Protein AF-A0A8T7GUR5-F1 (afdb_monomer)

pLDDT: mean 85.92, std 12.74, range [41.81, 97.62]

Secondary structure (DSSP, 8-state):
---S-S-----------TTS---HHHHHHHHHHHTT-S-TT-HHHHHHHHHHHHHHHTT--B-GGGGTTSSS-HHHHHHHHHHHHHTTSEEEETTEEEEBS-SSS-HHHHHHHHHHHHHHHHHHHHHHHHHHHHHHH--

Solvent-accessible surface area (backbone atoms only — not comparable to full-atom values): 8362 Å² total; per-residue (Å²): 132,86,74,91,73,90,77,86,84,62,86,59,92,72,87,76,68,83,90,54,85,76,49,68,68,57,48,36,34,50,48,29,52,46,68,61,73,57,67,59,80,38,66,67,59,44,53,51,50,37,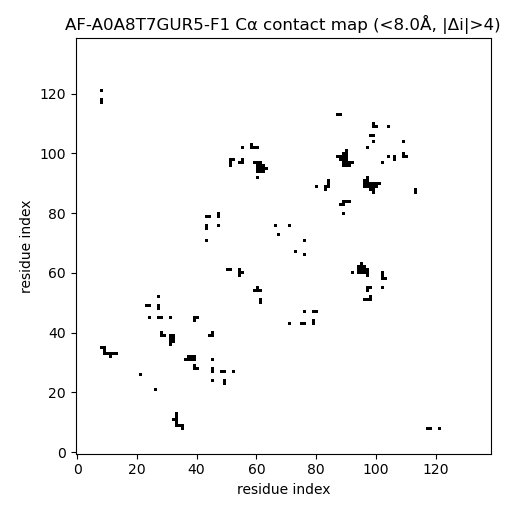50,33,50,53,25,38,77,66,60,40,59,44,38,74,74,78,53,64,87,46,97,62,57,69,69,60,55,51,50,51,54,49,52,37,33,77,70,67,46,36,34,82,53,98,75,24,34,34,50,38,91,45,63,88,59,55,66,70,59,46,53,52,52,52,52,49,56,50,52,52,54,52,50,53,51,51,50,53,50,52,52,60,47,52,67,68,75,78,110

Nearest PDB structures (foldseek):
  1lnw-assembly3_F  TM=4.653E-01  e=1.271E+00  Pseudomonas aeruginosa
  5dd8-assembly1_B  TM=4.065E-01  e=8.893E-01  Deinococcus radiodurans
  1xsx-assembly1_B  TM=4.466E-01  e=1.928E+00  Saccharolobus solfataricus
  5zyr-assembly1_B  TM=2.704E-01  e=1.271E+00  Acinetobacter baumannii
  5zc2-assembly1_A  TM=2.511E-01  e=1.271E+00  Acinetobacter baumannii

Sequence (139 aa):
MKEYIKSEIILREMVLDYKSKMDLDSLTRWLIMALGLGNPNSPALVFLLKKLLQYKFLERYLRFQDLQSSSLNTKTLYYYLHKLKQKGLVSKHPEGYTLGRSLKEPLKDFFHDYYKTRMEKALENVEKALDSFKSKTLL

Structure (mmCIF, N/CA/C/O backbone):
data_AF-A0A8T7GUR5-F1
#
_entry.id   AF-A0A8T7GUR5-F1
#
loop_
_atom_site.group_PDB
_atom_site.id
_atom_site.type_symbol
_atom_site.label_atom_id
_atom_site.label_alt_id
_atom_site.label_comp_id
_atom_site.label_asym_id
_atom_site.label_entity_id
_atom_site.label_seq_id
_atom_site.pdbx_PDB_ins_code
_atom_site.Cartn_x
_atom_site.Cartn_y
_atom_site.Cartn_z
_atom_site.occupancy
_atom_site.B_iso_or_equiv
_atom_site.auth_seq_id
_atom_site.auth_comp_id
_atom_site.auth_asym_id
_atom_site.auth_atom_i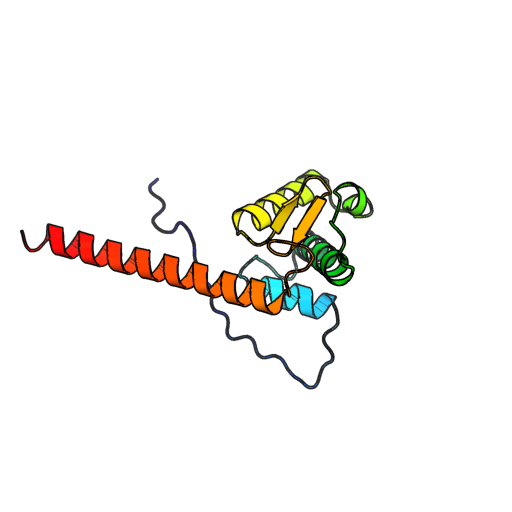d
_atom_site.pdbx_PDB_model_num
ATOM 1 N N . MET A 1 1 ? -1.713 17.913 21.993 1.00 41.81 1 MET A N 1
ATOM 2 C CA . MET A 1 1 ? -3.085 17.736 21.469 1.00 41.81 1 MET A CA 1
ATOM 3 C C . MET A 1 1 ? -3.341 16.236 21.391 1.00 41.81 1 MET A C 1
ATOM 5 O O . MET A 1 1 ? -2.516 15.556 20.796 1.00 41.81 1 MET A O 1
ATOM 9 N N . LYS A 1 2 ? -4.366 15.690 22.059 1.00 46.97 2 LYS A N 1
ATOM 10 C CA . LYS A 1 2 ? -4.712 14.268 21.887 1.00 46.97 2 LYS A CA 1
ATOM 11 C C . LYS A 1 2 ? -5.410 14.126 20.533 1.00 46.97 2 LYS A C 1
ATOM 13 O O . LYS A 1 2 ? -6.466 14.716 20.339 1.00 46.97 2 LYS A O 1
ATOM 18 N N . GLU A 1 3 ? -4.802 13.408 19.595 1.00 46.16 3 GLU A N 1
ATOM 19 C CA . GLU A 1 3 ? -5.462 13.041 18.340 1.00 46.16 3 GLU A CA 1
ATOM 20 C C . GLU A 1 3 ? -6.519 11.972 18.637 1.00 46.16 3 GLU A C 1
ATOM 22 O O . GLU A 1 3 ? -6.189 10.873 19.080 1.00 46.16 3 GLU A O 1
ATOM 27 N N . TYR A 1 4 ? -7.793 12.298 18.412 1.00 59.50 4 TYR A N 1
ATOM 28 C CA . TYR A 1 4 ? -8.905 11.353 18.576 1.00 59.50 4 TYR A CA 1
ATOM 29 C C . TYR A 1 4 ? -9.027 10.375 17.399 1.00 59.50 4 TYR A C 1
ATOM 31 O O . TYR A 1 4 ? -9.622 9.311 17.538 1.00 59.50 4 TYR A O 1
ATOM 39 N N . ILE A 1 5 ? -8.436 10.708 16.247 1.00 58.78 5 ILE A N 1
ATOM 40 C CA . ILE A 1 5 ? -8.481 9.899 15.028 1.00 58.78 5 ILE A CA 1
ATOM 41 C C . ILE A 1 5 ? -7.048 9.591 14.600 1.00 58.78 5 ILE A C 1
ATOM 43 O O . ILE A 1 5 ? -6.353 10.448 14.065 1.00 58.78 5 ILE A O 1
ATOM 47 N N . LYS A 1 6 ? -6.610 8.349 14.825 1.00 59.72 6 LYS A N 1
ATOM 48 C CA . LYS A 1 6 ? -5.273 7.871 14.425 1.00 59.72 6 LYS A CA 1
ATOM 49 C C . LYS A 1 6 ? -5.259 7.262 13.018 1.00 59.72 6 LYS A C 1
ATOM 51 O O . LYS A 1 6 ? -4.225 7.231 12.353 1.00 59.72 6 LYS A O 1
ATOM 56 N N . SER A 1 7 ? -6.399 6.748 12.559 1.00 59.41 7 SER A N 1
ATOM 57 C CA . SER A 1 7 ? -6.540 6.142 11.236 1.00 59.41 7 SER A CA 1
ATOM 58 C C . SER A 1 7 ? -7.999 6.072 10.805 1.00 59.41 7 SER A C 1
ATOM 60 O O . SER A 1 7 ? -8.832 5.578 11.556 1.00 59.41 7 SER A O 1
ATOM 62 N N . GLU A 1 8 ? -8.274 6.481 9.571 1.00 64.94 8 GLU A N 1
ATOM 63 C CA . GLU A 1 8 ? -9.566 6.304 8.909 1.00 64.94 8 GLU A CA 1
ATOM 64 C C . GLU A 1 8 ? -9.519 5.069 7.992 1.00 64.94 8 GLU A C 1
ATOM 66 O O . GLU A 1 8 ? -8.480 4.761 7.383 1.00 64.94 8 GLU A O 1
ATOM 71 N N . ILE A 1 9 ? -10.631 4.339 7.910 1.00 65.81 9 ILE A N 1
ATOM 72 C CA . ILE A 1 9 ? -10.866 3.330 6.875 1.00 65.81 9 ILE A CA 1
ATOM 73 C C . ILE A 1 9 ? -11.916 3.911 5.949 1.00 65.81 9 ILE A C 1
ATOM 75 O O . ILE A 1 9 ? -13.069 4.066 6.333 1.00 65.81 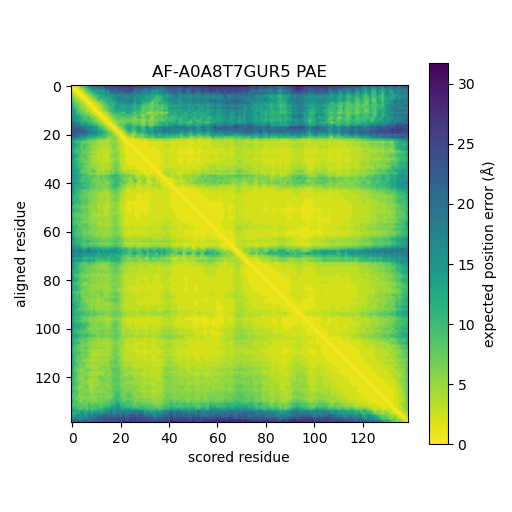9 ILE A O 1
ATOM 79 N N . ILE A 1 10 ? -11.500 4.230 4.730 1.00 65.31 10 ILE A N 1
ATOM 80 C CA . ILE A 1 10 ? -12.414 4.680 3.690 1.00 65.31 10 ILE A CA 1
ATOM 81 C C . ILE A 1 10 ? -12.720 3.459 2.829 1.00 65.31 10 ILE A C 1
ATOM 83 O O . ILE A 1 10 ? -11.878 3.030 2.041 1.00 65.31 10 ILE A O 1
ATOM 87 N N . LEU A 1 11 ? -13.907 2.885 3.004 1.00 63.25 11 LEU A N 1
ATOM 88 C CA . LEU A 1 11 ? -14.446 1.894 2.079 1.00 63.25 11 LEU A CA 1
ATOM 89 C C . LEU A 1 11 ? -15.160 2.659 0.966 1.00 63.25 11 LEU A C 1
ATOM 91 O O . LEU A 1 11 ? -16.237 3.210 1.175 1.00 63.25 11 LEU A O 1
ATOM 95 N N . ARG A 1 12 ? -14.519 2.760 -0.201 1.00 68.50 12 ARG A N 1
ATOM 96 C CA . ARG A 1 12 ? -15.163 3.306 -1.399 1.00 68.50 12 ARG A CA 1
ATOM 97 C C . ARG A 1 12 ? -15.702 2.151 -2.215 1.00 68.50 12 ARG A C 1
ATOM 99 O O . ARG A 1 12 ? -14.923 1.338 -2.708 1.00 68.50 12 ARG A O 1
ATOM 106 N N . GLU A 1 13 ? -17.014 2.112 -2.383 1.00 64.75 13 GLU A N 1
ATOM 107 C CA . GLU A 1 13 ? -17.619 1.286 -3.416 1.00 64.75 13 GLU A CA 1
ATOM 108 C C . GLU A 1 13 ? -17.232 1.884 -4.772 1.00 64.75 13 GLU A C 1
ATOM 110 O O . GLU A 1 13 ? -17.617 3.000 -5.121 1.00 64.75 13 GLU A O 1
ATOM 115 N N . MET A 1 14 ? -16.351 1.189 -5.487 1.00 70.75 14 MET A N 1
ATOM 116 C CA . MET A 1 14 ? -15.806 1.658 -6.753 1.00 70.75 14 MET A CA 1
ATOM 117 C C . MET A 1 14 ? -16.356 0.772 -7.860 1.00 70.75 14 MET A C 1
ATOM 119 O O . MET A 1 14 ? -16.075 -0.425 -7.903 1.00 70.75 14 MET A O 1
ATOM 123 N N . VAL A 1 15 ? -17.117 1.370 -8.770 1.00 74.25 15 VAL A N 1
ATOM 124 C CA . VAL A 1 15 ? -17.629 0.665 -9.944 1.00 74.25 15 VAL A CA 1
ATOM 125 C C . VAL A 1 15 ? -16.472 0.425 -10.913 1.00 74.25 15 VAL A C 1
ATOM 127 O O . VAL A 1 15 ? -15.771 1.357 -11.311 1.00 74.25 15 VAL A O 1
ATOM 130 N N . LEU A 1 16 ? -16.258 -0.836 -11.281 1.00 70.25 16 LEU A N 1
ATOM 131 C CA . LEU A 1 16 ? -15.417 -1.210 -12.412 1.00 70.25 16 LEU A CA 1
ATOM 132 C C . LEU A 1 16 ? -16.330 -1.363 -13.628 1.00 70.25 16 LEU A C 1
ATOM 134 O O . LEU A 1 16 ? -17.131 -2.294 -13.684 1.00 70.25 16 LEU A O 1
ATOM 138 N N . ASP A 1 17 ? -16.233 -0.453 -14.598 1.00 64.81 17 ASP A N 1
ATOM 139 C CA . ASP A 1 17 ? -16.911 -0.652 -15.879 1.00 64.81 17 ASP A CA 1
ATOM 140 C C . ASP A 1 17 ? -16.159 -1.726 -16.679 1.00 64.81 17 ASP A C 1
ATOM 142 O O . ASP A 1 17 ? -15.129 -1.462 -17.310 1.00 64.81 17 ASP A O 1
ATOM 146 N N . TYR A 1 18 ? -16.682 -2.956 -16.627 1.00 56.94 18 TYR A N 1
ATOM 147 C CA . TYR A 1 18 ? -16.147 -4.150 -17.292 1.00 56.94 18 TYR A CA 1
ATOM 148 C C .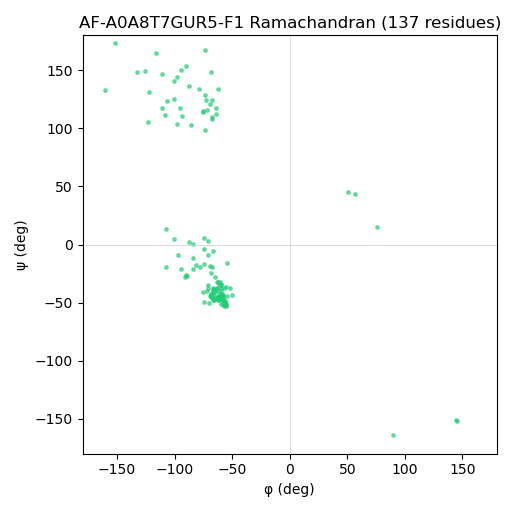 TYR A 1 18 ? -15.940 -3.982 -18.807 1.00 56.94 18 TYR A C 1
ATOM 150 O O . TYR A 1 18 ? -15.238 -4.789 -19.417 1.00 56.94 18 TYR A O 1
ATOM 158 N N . LYS A 1 19 ? -16.528 -2.951 -19.432 1.00 56.12 19 LYS A N 1
ATOM 159 C CA . LYS A 1 19 ? -16.386 -2.682 -20.871 1.00 56.12 19 LYS A CA 1
ATOM 160 C C . LYS A 1 19 ? -15.027 -2.096 -21.254 1.00 56.12 19 LYS A C 1
ATOM 162 O O . LYS A 1 19 ? -14.659 -2.143 -22.427 1.00 56.12 19 LYS A O 1
ATOM 167 N N . SER A 1 20 ? -14.263 -1.579 -20.294 1.00 57.25 20 SER A N 1
ATOM 168 C CA . SER A 1 20 ? -12.946 -0.991 -20.540 1.00 57.25 20 SER A CA 1
ATOM 169 C C . SER A 1 20 ? -11.830 -1.911 -20.037 1.00 57.25 20 SER A C 1
ATOM 171 O O . SER A 1 20 ? -11.782 -2.285 -18.867 1.00 57.25 20 SER A O 1
ATOM 173 N N . LYS A 1 21 ? -10.898 -2.298 -20.921 1.00 67.94 21 LYS A N 1
ATOM 174 C CA . LYS A 1 21 ? -9.641 -2.923 -20.483 1.00 67.94 21 LYS A CA 1
ATOM 175 C C . LYS A 1 21 ? -8.882 -1.883 -19.658 1.00 67.94 21 LYS A C 1
ATOM 177 O O . LYS A 1 21 ? -8.444 -0.880 -20.213 1.00 67.94 21 LYS A O 1
ATOM 182 N N . MET A 1 22 ? -8.735 -2.112 -18.354 1.00 77.44 22 MET A N 1
ATOM 183 C CA . MET A 1 22 ? -7.930 -1.234 -17.507 1.00 77.44 22 MET A CA 1
ATOM 184 C C . MET A 1 22 ? -6.469 -1.277 -17.950 1.00 77.44 22 MET A C 1
ATOM 186 O O . MET A 1 22 ? -5.813 -2.316 -17.855 1.00 77.44 22 MET A O 1
ATOM 190 N N . ASP A 1 23 ? -5.949 -0.137 -18.392 1.00 89.19 23 ASP A N 1
ATOM 191 C CA . ASP A 1 23 ? -4.510 0.054 -18.476 1.00 89.19 23 ASP A CA 1
ATOM 192 C C . ASP A 1 23 ? -3.907 0.255 -17.075 1.00 89.19 23 ASP A C 1
ATOM 194 O O . ASP A 1 23 ? -4.591 0.450 -16.062 1.00 89.19 23 ASP A O 1
ATOM 198 N N . LEU A 1 24 ? -2.581 0.181 -17.006 1.00 91.00 24 LEU A N 1
ATOM 199 C CA . LEU A 1 24 ? -1.852 0.293 -15.750 1.00 91.00 24 LEU A CA 1
ATOM 200 C C . LEU A 1 24 ? -2.036 1.667 -15.079 1.00 91.00 24 LEU A C 1
ATOM 202 O O . LEU A 1 24 ? -2.020 1.752 -13.849 1.00 91.00 24 LEU A O 1
ATOM 206 N N . ASP A 1 25 ? -2.192 2.741 -15.854 1.00 90.50 25 ASP A N 1
ATOM 207 C CA . ASP A 1 25 ? -2.398 4.091 -15.320 1.00 90.50 25 ASP A CA 1
ATOM 208 C C . ASP A 1 25 ? -3.761 4.218 -14.634 1.00 90.50 25 ASP A C 1
ATOM 210 O O . ASP A 1 25 ? -3.851 4.701 -13.500 1.00 90.50 25 ASP A O 1
ATOM 214 N N . SER A 1 26 ? -4.802 3.708 -15.284 1.00 89.06 26 SER A N 1
ATOM 215 C CA . SER A 1 26 ? -6.169 3.635 -14.778 1.00 89.06 26 SER A CA 1
ATOM 216 C C . SER A 1 26 ? -6.233 2.770 -13.525 1.00 89.06 26 SER A C 1
ATOM 218 O O . SER A 1 26 ? -6.754 3.222 -12.506 1.00 89.06 26 SER A O 1
ATOM 220 N N . LEU A 1 27 ? -5.611 1.585 -13.541 1.00 90.81 27 LEU A N 1
ATOM 221 C CA . LEU A 1 27 ? -5.502 0.721 -12.362 1.00 90.81 27 LEU A CA 1
ATOM 222 C C . LEU A 1 27 ? -4.795 1.433 -11.200 1.00 90.81 27 LEU A C 1
ATOM 224 O O . LEU A 1 27 ? -5.255 1.381 -10.061 1.00 90.81 27 LEU A O 1
ATOM 228 N N . THR A 1 28 ? -3.689 2.127 -11.475 1.00 93.38 28 THR A N 1
ATOM 229 C CA . THR A 1 28 ? -2.920 2.841 -10.444 1.00 93.38 28 THR A CA 1
ATOM 230 C C . THR A 1 28 ? -3.771 3.919 -9.775 1.00 93.38 28 THR A C 1
ATOM 232 O O . THR A 1 28 ? -3.823 4.001 -8.546 1.00 93.38 28 THR A O 1
ATOM 235 N N . ARG A 1 29 ? -4.463 4.746 -10.568 1.00 91.19 29 ARG A N 1
ATOM 236 C CA . ARG A 1 29 ? -5.343 5.806 -10.054 1.00 91.19 29 ARG A CA 1
ATOM 237 C C . ARG A 1 29 ? -6.531 5.227 -9.297 1.00 91.19 29 ARG A C 1
ATOM 239 O O . ARG A 1 29 ? -6.862 5.726 -8.223 1.00 91.19 29 ARG A O 1
ATOM 246 N N . TRP A 1 30 ? -7.116 4.151 -9.818 1.00 89.62 30 TRP A N 1
ATOM 247 C CA . TRP A 1 30 ? -8.193 3.420 -9.162 1.00 89.62 30 TRP A CA 1
ATOM 248 C C . TRP A 1 30 ? -7.752 2.916 -7.783 1.00 89.62 30 TRP A C 1
ATOM 250 O O . TRP A 1 30 ? -8.412 3.196 -6.785 1.00 89.62 30 TRP A O 1
ATOM 260 N N . LEU A 1 31 ? -6.574 2.292 -7.682 1.00 90.31 31 LEU A N 1
ATOM 261 C CA . LEU A 1 31 ? -6.026 1.824 -6.407 1.00 90.31 31 LEU A CA 1
ATOM 262 C C . LEU A 1 31 ? -5.721 2.970 -5.434 1.00 90.31 31 LEU A C 1
ATOM 264 O O . LEU A 1 31 ? -5.988 2.832 -4.244 1.00 90.31 31 LEU A O 1
ATOM 268 N N . ILE A 1 32 ? -5.213 4.117 -5.903 1.00 90.88 32 ILE A N 1
ATOM 269 C CA . ILE A 1 32 ? -4.993 5.295 -5.040 1.00 90.88 32 ILE A CA 1
ATOM 270 C C . ILE A 1 32 ? -6.292 5.738 -4.366 1.00 90.88 32 ILE A C 1
ATOM 272 O O . ILE A 1 32 ? -6.281 6.045 -3.168 1.00 90.88 32 ILE A O 1
ATOM 276 N N . MET A 1 33 ? -7.388 5.764 -5.128 1.00 88.06 33 MET A N 1
ATOM 277 C CA . MET A 1 33 ? -8.704 6.142 -4.618 1.00 88.06 33 MET A CA 1
ATOM 278 C C . MET A 1 33 ? -9.263 5.077 -3.675 1.00 88.06 33 MET A C 1
ATOM 280 O O . MET A 1 33 ? -9.637 5.415 -2.551 1.00 88.06 33 MET A O 1
ATOM 284 N N . ALA A 1 34 ? -9.262 3.807 -4.093 1.00 85.50 34 ALA A N 1
ATOM 285 C CA . ALA A 1 34 ? -9.798 2.696 -3.308 1.00 85.50 34 ALA A CA 1
ATOM 286 C C . ALA A 1 34 ? -9.096 2.567 -1.94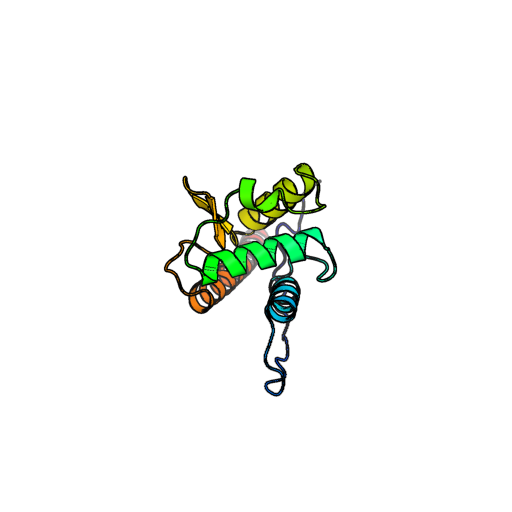6 1.00 85.50 34 ALA A C 1
ATOM 288 O O . ALA A 1 34 ? -9.745 2.400 -0.915 1.00 85.50 34 ALA A O 1
ATOM 289 N N . LEU A 1 35 ? -7.767 2.708 -1.921 1.00 85.75 35 LEU A N 1
ATOM 290 C CA . LEU A 1 35 ? -6.938 2.560 -0.719 1.00 85.75 35 LEU A CA 1
ATOM 291 C C . LEU A 1 35 ? -6.862 3.839 0.139 1.00 85.75 35 LEU A C 1
ATOM 293 O O . LEU A 1 35 ? -6.142 3.865 1.143 1.00 85.75 35 LEU A O 1
ATOM 297 N N . GLY A 1 36 ? -7.535 4.926 -0.258 1.00 85.44 36 GLY A N 1
ATOM 298 C CA . GLY A 1 36 ? -7.503 6.199 0.469 1.00 85.44 36 GLY A CA 1
ATOM 299 C C . GLY A 1 36 ? -6.080 6.754 0.646 1.00 85.44 36 GLY A C 1
ATOM 300 O O . GLY A 1 36 ? -5.686 7.171 1.743 1.00 85.44 36 GLY A O 1
ATOM 301 N N . LEU A 1 37 ? -5.251 6.701 -0.404 1.00 85.38 37 LEU A N 1
ATOM 302 C CA . LEU A 1 37 ? -3.836 7.114 -0.333 1.00 85.38 37 LEU A CA 1
ATOM 303 C C . LEU A 1 37 ? -3.630 8.618 -0.523 1.00 85.38 37 LEU A C 1
ATOM 305 O O . LEU A 1 37 ? -2.619 9.167 -0.060 1.00 85.38 37 LEU A O 1
ATOM 309 N N . GLY A 1 38 ? -4.603 9.280 -1.144 1.00 84.00 38 GLY A N 1
ATOM 310 C CA . GLY A 1 38 ? -4.634 10.719 -1.357 1.00 84.00 38 GLY A CA 1
ATOM 311 C C . GLY A 1 38 ? -5.262 11.077 -2.699 1.00 84.00 38 GLY A C 1
ATOM 312 O O . GLY A 1 38 ? -6.103 10.348 -3.219 1.00 84.00 38 GLY A O 1
ATOM 313 N N . ASN A 1 39 ? -4.829 12.207 -3.257 1.00 82.25 39 ASN A N 1
ATOM 314 C CA . ASN A 1 39 ? -5.295 12.690 -4.550 1.00 82.25 39 ASN A CA 1
ATOM 315 C C . ASN A 1 39 ? -4.771 11.779 -5.689 1.00 82.25 39 ASN A C 1
ATOM 317 O O . ASN A 1 39 ? -3.548 11.677 -5.847 1.00 82.25 39 ASN A O 1
ATOM 321 N N . PRO A 1 40 ? -5.647 11.160 -6.508 1.00 83.00 40 PRO A N 1
ATOM 322 C CA . PRO A 1 40 ? -5.253 10.324 -7.649 1.00 83.00 40 PRO A CA 1
ATOM 323 C C . PRO A 1 40 ? -4.573 11.101 -8.783 1.00 83.00 40 PRO A C 1
ATOM 325 O O . PRO A 1 40 ? -4.099 10.489 -9.734 1.00 83.00 40 PRO A O 1
ATOM 328 N N . ASN A 1 41 ? -4.505 12.430 -8.691 1.00 83.69 41 ASN A N 1
ATOM 329 C CA . ASN A 1 41 ? -3.766 13.306 -9.596 1.00 83.69 41 ASN A CA 1
ATOM 330 C C . ASN A 1 41 ? -2.413 13.759 -9.032 1.00 83.69 41 ASN A C 1
ATOM 332 O O . ASN A 1 41 ? -1.740 14.551 -9.679 1.00 83.69 41 ASN A O 1
ATOM 336 N N . SER A 1 42 ? -1.991 13.271 -7.856 1.00 87.75 42 SER A N 1
ATOM 337 C CA . SER A 1 42 ? -0.641 13.528 -7.336 1.00 87.75 42 SER A CA 1
ATOM 338 C C . SER A 1 42 ? 0.398 12.820 -8.216 1.00 87.75 42 SER A C 1
ATOM 340 O O . SER A 1 42 ? 0.486 11.587 -8.150 1.00 87.75 42 SER A O 1
ATOM 342 N N . PRO A 1 43 ? 1.220 13.547 -9.005 1.00 89.44 43 PRO A N 1
ATOM 343 C CA . PRO A 1 43 ? 2.122 12.917 -9.970 1.00 89.44 43 PRO A CA 1
ATOM 344 C C . PRO A 1 43 ? 3.115 11.977 -9.291 1.00 89.44 43 PRO A C 1
ATOM 346 O O . PRO A 1 43 ? 3.398 10.894 -9.792 1.00 89.44 43 PRO A O 1
ATOM 349 N N . ALA A 1 44 ? 3.586 12.355 -8.101 1.00 90.38 44 ALA A N 1
ATOM 350 C CA . ALA A 1 44 ? 4.541 11.569 -7.339 1.00 90.38 44 ALA A CA 1
ATOM 351 C C . ALA A 1 44 ? 3.962 10.259 -6.793 1.00 90.38 44 ALA A C 1
ATOM 353 O O . ALA A 1 44 ? 4.615 9.220 -6.873 1.00 90.38 44 ALA A O 1
ATOM 354 N N . LEU A 1 45 ? 2.736 10.294 -6.261 1.00 91.62 45 LEU A N 1
ATOM 355 C CA . LEU A 1 45 ? 2.080 9.096 -5.740 1.00 91.62 45 LEU A CA 1
ATOM 356 C C . LEU A 1 45 ? 1.705 8.137 -6.873 1.00 91.62 45 LEU A C 1
ATOM 358 O O . LEU A 1 45 ? 1.953 6.938 -6.756 1.00 91.62 45 LEU A O 1
ATOM 362 N N . VAL A 1 46 ? 1.150 8.670 -7.967 1.00 93.25 46 VAL A N 1
ATOM 363 C CA . VAL A 1 46 ? 0.817 7.894 -9.170 1.00 93.25 46 VAL A CA 1
ATOM 364 C C . VAL A 1 46 ? 2.072 7.249 -9.735 1.00 93.25 46 VAL A C 1
ATOM 366 O O . VAL A 1 46 ? 2.097 6.037 -9.919 1.00 93.25 46 VAL A O 1
ATOM 369 N N . PHE A 1 47 ? 3.137 8.024 -9.943 1.00 94.00 47 PHE A N 1
ATOM 370 C CA . PHE A 1 47 ? 4.397 7.500 -10.456 1.00 94.00 47 PHE A CA 1
ATOM 371 C C . PHE A 1 47 ? 4.944 6.367 -9.582 1.00 94.00 47 PHE A C 1
ATOM 373 O O . PHE A 1 47 ? 5.272 5.294 -10.091 1.00 94.00 47 PHE A O 1
ATOM 380 N N . LEU A 1 48 ? 5.011 6.582 -8.266 1.00 94.69 48 LEU A N 1
ATOM 381 C CA . LEU A 1 48 ? 5.579 5.598 -7.354 1.00 94.69 48 LEU A CA 1
ATOM 382 C C . LEU A 1 48 ? 4.742 4.317 -7.298 1.00 94.69 48 LEU A C 1
ATOM 384 O O . LEU A 1 48 ? 5.299 3.223 -7.386 1.00 94.69 48 LEU A O 1
ATOM 388 N N . LEU A 1 49 ? 3.417 4.433 -7.170 1.00 95.69 49 LEU A N 1
ATOM 389 C CA . LEU A 1 49 ? 2.548 3.260 -7.120 1.00 95.69 49 LEU A CA 1
ATOM 390 C C . LEU A 1 49 ? 2.553 2.510 -8.456 1.00 95.69 49 LEU A C 1
ATOM 392 O O . LEU A 1 49 ? 2.624 1.284 -8.456 1.00 95.69 49 LEU A O 1
ATOM 396 N N . LYS A 1 50 ? 2.576 3.231 -9.583 1.00 95.56 50 LYS A N 1
ATOM 397 C CA . LYS A 1 50 ? 2.729 2.640 -10.916 1.00 95.56 50 LYS A CA 1
ATOM 398 C C . LYS A 1 50 ? 4.015 1.825 -11.006 1.00 95.56 50 LYS A C 1
ATOM 400 O O . LYS A 1 50 ? 3.978 0.681 -11.447 1.00 95.56 50 LYS A O 1
ATOM 405 N N . LYS A 1 51 ? 5.147 2.377 -10.554 1.00 96.50 51 LYS A N 1
ATOM 406 C CA . LYS A 1 51 ? 6.436 1.668 -10.543 1.00 96.50 51 LYS A CA 1
ATOM 407 C C . LYS A 1 51 ? 6.405 0.434 -9.649 1.00 96.50 51 LYS A C 1
ATOM 409 O O . LYS A 1 51 ? 6.844 -0.626 -10.078 1.00 96.50 51 LYS A O 1
ATOM 414 N N . LEU A 1 52 ? 5.835 0.544 -8.453 1.00 96.94 52 LEU A N 1
ATOM 415 C CA . LEU A 1 52 ? 5.659 -0.594 -7.552 1.00 96.94 52 LEU A CA 1
ATOM 416 C C . LEU A 1 52 ? 4.811 -1.705 -8.188 1.00 96.94 52 LEU A C 1
ATOM 418 O O . LEU A 1 52 ? 5.193 -2.868 -8.107 1.00 96.94 52 LEU A O 1
ATOM 422 N N . LEU A 1 53 ? 3.708 -1.359 -8.859 1.00 96.62 53 LEU A N 1
ATOM 423 C CA . LEU A 1 53 ? 2.865 -2.315 -9.584 1.00 96.62 53 LEU A CA 1
ATOM 424 C C . LEU A 1 53 ? 3.614 -2.974 -10.745 1.00 96.62 53 LEU A C 1
ATOM 426 O O . LEU A 1 53 ? 3.594 -4.194 -10.857 1.00 96.62 53 LEU A O 1
ATOM 430 N N . GLN A 1 54 ? 4.318 -2.195 -11.572 1.00 96.31 54 GLN A N 1
ATOM 431 C CA . GLN A 1 54 ? 5.130 -2.728 -12.676 1.00 96.31 54 GLN A CA 1
ATOM 432 C C . GLN A 1 54 ? 6.137 -3.757 -12.175 1.00 96.31 54 GLN A C 1
ATOM 434 O O . GLN A 1 54 ? 6.202 -4.866 -12.689 1.00 96.31 54 GLN A O 1
ATOM 439 N N . TYR A 1 55 ? 6.901 -3.394 -11.150 1.00 97.06 55 TYR A N 1
ATOM 440 C CA . TYR A 1 55 ? 7.927 -4.261 -10.585 1.00 97.06 55 TYR A CA 1
ATOM 441 C C . TYR A 1 55 ? 7.323 -5.503 -9.935 1.00 97.06 55 TYR A C 1
ATOM 443 O O . TYR A 1 55 ? 7.841 -6.600 -10.119 1.00 97.06 55 TYR A O 1
ATOM 451 N N . LYS A 1 56 ? 6.177 -5.357 -9.268 1.00 96.50 56 LYS A N 1
ATOM 452 C CA . LYS A 1 56 ? 5.426 -6.473 -8.699 1.00 96.50 56 LYS A CA 1
ATOM 453 C C . LYS A 1 56 ? 4.951 -7.463 -9.765 1.00 96.50 56 LYS A C 1
ATOM 455 O O . LYS A 1 56 ? 5.140 -8.658 -9.584 1.00 96.50 56 LYS A O 1
ATOM 460 N N . PHE A 1 57 ? 4.387 -6.986 -10.875 1.00 95.44 57 PHE A N 1
ATOM 461 C CA . PHE A 1 57 ? 3.966 -7.849 -11.987 1.00 95.44 57 PHE A CA 1
ATOM 462 C C . PHE A 1 57 ? 5.141 -8.501 -12.724 1.00 95.44 57 PHE A C 1
ATOM 464 O O . PHE A 1 57 ? 4.973 -9.555 -13.324 1.00 95.44 57 PHE A O 1
ATOM 471 N N . LEU A 1 58 ? 6.326 -7.893 -12.659 1.00 96.62 58 LEU A N 1
ATOM 472 C CA . LEU A 1 58 ? 7.572 -8.459 -13.177 1.00 96.62 58 LEU A CA 1
ATOM 473 C C . LEU A 1 58 ? 8.303 -9.351 -12.162 1.00 96.62 58 LEU A C 1
ATOM 475 O O . LEU A 1 58 ? 9.409 -9.795 -12.459 1.00 96.62 58 LEU A O 1
ATOM 479 N N . GLU A 1 59 ? 7.735 -9.560 -10.969 1.00 96.75 59 GLU A N 1
ATOM 480 C CA . GLU A 1 59 ? 8.363 -10.271 -9.849 1.00 96.75 59 GLU A CA 1
ATOM 481 C C . GLU A 1 59 ? 9.774 -9.752 -9.516 1.00 96.75 59 GLU A C 1
ATOM 483 O O . GLU A 1 59 ? 10.723 -10.508 -9.310 1.00 96.75 59 GLU A O 1
ATOM 488 N N . ARG A 1 60 ? 9.928 -8.425 -9.461 1.00 97.44 60 ARG A N 1
ATOM 489 C CA . ARG A 1 60 ? 11.184 -7.740 -9.127 1.00 97.44 60 ARG A CA 1
ATOM 490 C C . ARG A 1 60 ? 10.995 -6.764 -7.978 1.00 97.44 60 ARG A C 1
ATOM 492 O O . ARG A 1 60 ? 9.950 -6.137 -7.836 1.00 97.44 60 ARG A O 1
ATOM 499 N N . TYR A 1 61 ? 12.050 -6.573 -7.193 1.00 97.56 61 TYR A N 1
ATOM 500 C CA . TYR A 1 61 ? 12.095 -5.505 -6.201 1.00 97.56 61 TYR A CA 1
ATOM 501 C C . TYR A 1 61 ? 12.406 -4.167 -6.869 1.00 97.56 61 TYR A C 1
ATOM 503 O O . TYR A 1 61 ? 13.324 -4.060 -7.680 1.00 97.56 61 TYR A O 1
ATOM 511 N N . LEU A 1 62 ? 11.646 -3.137 -6.509 1.00 97.19 62 LEU A N 1
ATOM 512 C CA . LEU A 1 62 ? 11.892 -1.765 -6.927 1.00 97.19 62 LEU A CA 1
ATOM 513 C C . LEU A 1 62 ? 13.073 -1.202 -6.135 1.00 97.19 62 LEU A C 1
ATOM 515 O O . LEU A 1 62 ? 12.967 -1.006 -4.921 1.00 97.19 62 LEU A O 1
ATOM 519 N N . ARG A 1 63 ? 14.190 -0.903 -6.800 1.00 95.31 63 ARG A N 1
ATOM 520 C CA . ARG A 1 63 ? 15.333 -0.248 -6.154 1.00 95.31 63 ARG A CA 1
ATOM 521 C C . ARG A 1 63 ? 15.186 1.259 -6.259 1.00 95.31 63 ARG A C 1
ATOM 523 O O . ARG A 1 63 ? 14.585 1.787 -7.189 1.00 95.31 63 ARG A O 1
ATOM 530 N N . PHE A 1 64 ? 15.788 1.981 -5.319 1.00 90.25 64 PHE A N 1
ATOM 531 C CA . PHE A 1 64 ? 15.725 3.444 -5.334 1.00 90.25 64 PHE A CA 1
ATOM 532 C C . PHE A 1 64 ? 16.384 4.049 -6.588 1.00 90.25 64 PHE A C 1
ATOM 534 O O . PHE A 1 64 ? 15.917 5.056 -7.108 1.00 90.25 64 PHE A O 1
ATOM 541 N N . GLN A 1 65 ? 17.429 3.399 -7.111 1.00 90.50 65 GLN A N 1
ATOM 542 C CA . GLN A 1 65 ? 18.093 3.774 -8.366 1.00 90.50 65 GLN A CA 1
ATOM 543 C C . GLN A 1 65 ? 17.128 3.748 -9.559 1.00 90.50 65 GLN A C 1
ATOM 545 O O . GLN A 1 65 ? 17.187 4.620 -10.418 1.00 90.50 65 GLN A O 1
ATOM 550 N N . ASP A 1 66 ? 16.168 2.822 -9.558 1.00 91.31 66 ASP A N 1
ATOM 551 C CA . ASP A 1 66 ? 15.176 2.686 -10.627 1.00 91.31 66 ASP A CA 1
ATOM 552 C C . ASP A 1 66 ? 14.143 3.840 -10.630 1.00 91.31 66 ASP A C 1
ATOM 554 O O . ASP A 1 66 ? 13.344 3.975 -11.559 1.00 91.31 66 ASP A O 1
ATOM 558 N N . LEU A 1 67 ? 14.146 4.687 -9.591 1.00 89.06 67 LEU A N 1
ATOM 559 C CA . LEU A 1 67 ? 13.303 5.882 -9.474 1.00 89.06 67 LEU A CA 1
ATOM 560 C C . LEU A 1 67 ? 14.025 7.171 -9.896 1.00 89.06 67 LEU A C 1
ATOM 562 O O . LEU A 1 67 ? 13.377 8.212 -10.029 1.00 89.06 67 LEU A O 1
ATOM 566 N N . GLN A 1 68 ? 15.341 7.116 -10.128 1.00 79.94 68 GLN A N 1
ATOM 567 C CA . GLN A 1 68 ? 16.146 8.289 -10.493 1.00 79.94 68 GLN A CA 1
ATOM 568 C C . GLN A 1 68 ? 15.838 8.817 -11.897 1.00 79.94 68 GLN A C 1
ATOM 570 O O . GLN A 1 68 ? 16.097 9.980 -12.174 1.00 79.94 68 GLN A O 1
ATOM 575 N N . SER A 1 69 ? 15.217 8.009 -12.762 1.00 75.56 69 SER A N 1
ATOM 576 C CA . SER A 1 69 ? 14.759 8.444 -14.087 1.00 75.56 69 SER A CA 1
ATOM 577 C C . SER A 1 69 ? 13.505 9.330 -14.044 1.00 75.56 69 SER A C 1
ATOM 579 O O . SER A 1 69 ? 12.904 9.596 -15.083 1.00 75.56 69 SER A O 1
ATOM 581 N N . SER A 1 70 ? 13.030 9.705 -12.855 1.00 80.12 70 SER A N 1
ATOM 582 C CA . SER A 1 70 ? 11.854 10.556 -12.691 1.00 80.12 70 SER A CA 1
ATOM 583 C C . SER A 1 70 ? 12.251 12.022 -12.558 1.00 80.12 70 SER A C 1
ATOM 585 O O . SER A 1 70 ? 13.288 12.348 -11.993 1.00 80.12 70 SER A O 1
ATOM 587 N N . SER A 1 71 ? 11.379 12.927 -13.005 1.00 83.62 71 SER A N 1
ATOM 588 C CA . SER A 1 71 ? 11.499 14.368 -12.736 1.00 83.62 71 SER A CA 1
ATOM 589 C C . SER A 1 71 ? 11.214 14.733 -11.270 1.00 83.62 71 SER A C 1
ATOM 591 O O . SER A 1 71 ? 11.194 15.907 -10.902 1.00 83.62 71 SER A O 1
ATOM 593 N N . LEU A 1 72 ? 10.953 13.737 -10.418 1.00 87.56 72 LEU A N 1
ATOM 594 C CA . LEU A 1 72 ? 10.595 13.925 -9.023 1.00 87.56 72 LEU A CA 1
ATOM 595 C C . LEU A 1 72 ? 11.853 13.999 -8.170 1.00 87.56 72 LEU A C 1
ATOM 597 O O . LEU A 1 72 ? 12.760 13.178 -8.286 1.00 87.56 72 LEU A O 1
ATOM 601 N N . ASN A 1 73 ? 11.876 14.943 -7.234 1.00 89.06 73 ASN A N 1
ATOM 602 C CA . ASN A 1 73 ? 12.987 15.019 -6.300 1.00 89.06 73 ASN A CA 1
ATOM 603 C C . ASN A 1 73 ? 13.005 13.815 -5.334 1.00 89.06 73 ASN A C 1
ATOM 605 O O . ASN A 1 73 ? 11.973 13.290 -4.901 1.00 89.06 73 ASN A O 1
ATOM 609 N N . THR A 1 74 ? 14.216 13.433 -4.935 1.00 90.12 74 THR A N 1
ATOM 610 C CA . THR A 1 74 ? 14.527 12.337 -4.005 1.00 90.12 74 THR A CA 1
ATOM 611 C C . THR A 1 74 ? 13.721 12.404 -2.705 1.00 90.12 74 THR A C 1
ATOM 613 O O . THR A 1 74 ? 13.189 11.392 -2.249 1.00 90.12 74 THR A O 1
ATOM 616 N N . LYS A 1 75 ? 13.576 13.598 -2.115 1.00 91.06 75 LYS A N 1
ATOM 617 C CA . LYS A 1 75 ? 12.847 13.798 -0.851 1.00 91.06 75 LYS A CA 1
ATOM 618 C C . LYS A 1 75 ? 11.372 13.411 -0.978 1.00 91.06 75 LYS A C 1
ATOM 620 O O . LYS A 1 75 ? 10.822 12.775 -0.083 1.00 91.06 75 LYS A O 1
ATOM 625 N N . THR A 1 76 ? 10.750 13.750 -2.104 1.00 91.31 76 THR A N 1
ATOM 626 C CA . THR A 1 76 ? 9.351 13.424 -2.404 1.00 91.31 76 THR A CA 1
ATOM 627 C C . THR A 1 76 ? 9.167 11.919 -2.567 1.00 91.31 76 THR A C 1
ATOM 629 O O . THR A 1 76 ? 8.230 11.350 -2.006 1.00 91.31 76 THR A O 1
ATOM 632 N N . LEU A 1 77 ? 10.090 11.252 -3.266 1.00 91.62 77 LEU A N 1
ATOM 633 C CA . LEU A 1 77 ? 10.069 9.795 -3.420 1.00 91.62 77 LEU A CA 1
ATOM 634 C C . LEU A 1 77 ? 10.181 9.083 -2.066 1.00 91.62 77 LEU A C 1
ATOM 636 O O . LEU A 1 77 ? 9.376 8.199 -1.769 1.00 91.62 77 LEU A O 1
ATOM 640 N N . TYR A 1 78 ? 11.118 9.511 -1.213 1.00 91.50 78 TYR A N 1
ATOM 641 C CA . TYR A 1 78 ? 11.251 8.982 0.147 1.00 91.50 78 TYR A CA 1
ATOM 642 C C . TYR A 1 78 ? 9.997 9.206 0.983 1.00 91.50 78 TYR A C 1
ATOM 644 O O . TYR A 1 78 ? 9.547 8.281 1.657 1.00 91.50 78 TYR A O 1
ATOM 652 N N . TYR A 1 79 ? 9.413 10.404 0.919 1.00 92.38 79 TYR A N 1
ATOM 653 C CA . TYR A 1 79 ? 8.185 10.723 1.638 1.00 92.38 79 TYR A CA 1
ATOM 654 C C . TYR A 1 79 ? 7.052 9.752 1.279 1.00 92.38 79 TYR A C 1
ATOM 656 O O . TYR A 1 79 ? 6.437 9.166 2.173 1.00 92.38 79 TYR A O 1
ATOM 664 N N . TYR A 1 80 ? 6.797 9.524 -0.013 1.00 92.44 80 TYR A N 1
ATOM 665 C CA . TYR A 1 80 ? 5.716 8.631 -0.430 1.00 92.44 80 TYR A CA 1
ATOM 666 C C . TYR A 1 80 ? 6.023 7.156 -0.159 1.00 92.44 80 TYR A C 1
ATOM 668 O O . TYR A 1 80 ? 5.138 6.453 0.325 1.00 92.44 80 TYR A O 1
ATOM 676 N N . LEU A 1 81 ? 7.258 6.688 -0.377 1.00 93.38 81 LEU A N 1
ATOM 677 C CA . LEU A 1 81 ? 7.662 5.325 -0.002 1.00 93.38 81 LEU A CA 1
ATOM 678 C C . LEU A 1 81 ? 7.457 5.080 1.493 1.00 93.38 81 LEU A C 1
ATOM 680 O O . LEU A 1 81 ? 6.881 4.068 1.891 1.00 93.38 81 LEU A O 1
ATOM 684 N N . HIS A 1 82 ? 7.882 6.033 2.321 1.00 93.00 82 HIS A N 1
ATOM 685 C CA . HIS A 1 82 ? 7.700 5.966 3.761 1.00 93.00 82 HIS A CA 1
ATOM 686 C C . HIS A 1 82 ? 6.216 5.956 4.143 1.00 93.00 82 HIS A C 1
ATOM 688 O O . HIS A 1 82 ? 5.799 5.111 4.932 1.00 93.00 82 HIS A O 1
ATOM 694 N N . LYS A 1 83 ? 5.396 6.823 3.538 1.00 91.81 83 LYS A N 1
ATOM 695 C CA . LYS A 1 83 ? 3.944 6.869 3.774 1.00 91.81 83 LYS A CA 1
ATOM 696 C C . LYS A 1 83 ? 3.259 5.550 3.399 1.00 91.81 83 LYS A C 1
ATOM 698 O O . LYS A 1 83 ? 2.413 5.065 4.149 1.00 91.81 83 LYS A O 1
ATOM 703 N N . LEU A 1 84 ? 3.625 4.950 2.265 1.00 93.81 84 LEU A N 1
ATOM 704 C CA . LEU A 1 84 ? 3.096 3.652 1.832 1.00 93.81 84 LEU A CA 1
ATOM 705 C C . LEU A 1 84 ? 3.534 2.518 2.766 1.00 93.81 84 LEU A C 1
ATOM 707 O O . LEU A 1 84 ? 2.716 1.668 3.118 1.00 93.81 84 LEU A O 1
ATOM 711 N N . LYS A 1 85 ? 4.789 2.544 3.229 1.00 94.38 85 LYS A N 1
ATOM 712 C CA . LYS A 1 85 ? 5.304 1.602 4.230 1.00 94.38 85 LYS A CA 1
ATOM 713 C C . LYS A 1 85 ? 4.562 1.729 5.562 1.00 94.38 85 LYS A C 1
ATOM 715 O O . LYS A 1 85 ? 4.113 0.726 6.100 1.00 94.38 85 LYS A O 1
ATOM 720 N N . GLN A 1 86 ? 4.378 2.946 6.076 1.00 91.50 86 GLN A N 1
ATOM 721 C CA . GLN A 1 86 ? 3.616 3.195 7.309 1.00 91.50 86 GLN A CA 1
ATOM 722 C C . GLN A 1 86 ? 2.165 2.724 7.200 1.00 91.50 86 GLN A C 1
ATOM 724 O O . GLN A 1 86 ? 1.591 2.238 8.170 1.00 91.50 86 GLN A O 1
ATOM 729 N N . LYS A 1 87 ? 1.575 2.840 6.007 1.00 89.38 87 LYS A N 1
ATOM 730 C CA . LYS A 1 87 ? 0.241 2.311 5.720 1.00 89.38 87 LYS A CA 1
ATOM 731 C C . LYS A 1 87 ? 0.207 0.792 5.566 1.00 89.38 87 LYS A C 1
ATOM 733 O O . LYS A 1 87 ? -0.895 0.289 5.395 1.00 89.38 87 LYS A O 1
ATOM 738 N N . GLY A 1 88 ? 1.341 0.089 5.615 1.00 92.75 88 GLY A N 1
ATOM 739 C CA . GLY A 1 88 ? 1.436 -1.366 5.468 1.00 92.75 88 GLY A CA 1
ATOM 740 C C . GLY A 1 88 ? 1.278 -1.872 4.033 1.00 92.75 88 GLY A C 1
ATOM 741 O O . GLY A 1 88 ? 1.028 -3.054 3.840 1.00 92.75 88 GLY A O 1
ATOM 742 N N . LEU A 1 89 ? 1.384 -0.994 3.029 1.00 94.62 89 LEU A N 1
ATOM 743 C CA . LEU A 1 89 ? 1.217 -1.367 1.618 1.00 94.62 89 LEU A CA 1
ATOM 744 C C . LEU A 1 89 ? 2.513 -1.810 0.950 1.00 94.62 89 LEU A C 1
ATOM 746 O O . LEU A 1 89 ? 2.485 -2.566 -0.016 1.00 94.62 89 LEU A O 1
ATOM 750 N N . VAL A 1 90 ? 3.642 -1.311 1.447 1.00 96.50 90 VAL A N 1
ATOM 751 C CA . VAL A 1 90 ? 4.964 -1.562 0.878 1.00 96.50 90 VAL A CA 1
ATOM 752 C C . VAL A 1 90 ? 5.862 -2.196 1.922 1.00 96.50 90 VAL A C 1
ATOM 754 O O . VAL A 1 90 ? 6.007 -1.667 3.027 1.00 96.50 90 VAL A O 1
ATOM 757 N N . SER A 1 91 ? 6.526 -3.275 1.526 1.00 96.44 91 SER A N 1
ATOM 758 C CA . SER A 1 91 ? 7.571 -3.926 2.312 1.00 96.44 91 SER A CA 1
ATOM 759 C C . SER A 1 91 ? 8.949 -3.526 1.793 1.00 96.44 91 SER A C 1
ATOM 761 O O . SER A 1 91 ? 9.160 -3.386 0.585 1.00 96.44 91 SER A O 1
ATOM 763 N N . LYS A 1 92 ? 9.890 -3.306 2.718 1.00 96.00 92 LYS A N 1
ATOM 764 C CA . LYS A 1 92 ? 11.305 -3.076 2.405 1.00 96.00 92 LYS A CA 1
ATOM 765 C C . LYS A 1 92 ? 12.067 -4.378 2.636 1.00 96.00 92 LYS A C 1
ATOM 767 O O . LYS A 1 92 ? 12.027 -4.906 3.742 1.00 96.00 92 LYS A O 1
ATOM 772 N N . HIS A 1 93 ? 12.784 -4.819 1.616 1.00 95.75 93 HIS A N 1
ATOM 773 C CA . HIS A 1 93 ? 13.672 -5.976 1.597 1.00 95.75 93 HIS A CA 1
ATOM 774 C C . HIS A 1 93 ? 15.117 -5.510 1.343 1.00 95.75 93 HIS A C 1
ATOM 776 O O . HIS A 1 93 ? 15.314 -4.361 0.923 1.00 95.75 93 HIS A O 1
ATOM 782 N N . PRO A 1 94 ? 16.132 -6.355 1.597 1.00 95.38 94 PRO A N 1
ATOM 783 C CA . PRO A 1 94 ? 17.521 -6.045 1.249 1.00 95.38 94 PRO A CA 1
ATOM 784 C C . PRO A 1 94 ? 17.698 -5.625 -0.219 1.00 95.38 94 PRO A C 1
ATOM 786 O O . PRO A 1 94 ? 18.447 -4.700 -0.519 1.00 95.38 94 PRO A O 1
ATOM 789 N N . GLU A 1 95 ? 16.947 -6.251 -1.122 1.00 96.19 95 GLU A N 1
ATOM 790 C CA . GLU A 1 95 ? 17.020 -6.072 -2.571 1.00 96.19 95 GLU A CA 1
ATOM 791 C C . GLU A 1 95 ? 16.202 -4.876 -3.084 1.00 96.19 95 GLU A C 1
ATOM 793 O O . GLU A 1 95 ? 16.349 -4.484 -4.241 1.00 96.19 95 GLU A O 1
ATOM 798 N N . GLY A 1 96 ? 15.339 -4.277 -2.254 1.00 96.31 96 GLY A N 1
ATOM 799 C CA . GLY A 1 96 ? 14.515 -3.127 -2.632 1.00 96.31 96 GLY A CA 1
ATOM 800 C C . GLY A 1 96 ? 13.131 -3.118 -1.985 1.00 96.31 96 GLY A C 1
ATOM 801 O O . GLY A 1 96 ? 12.928 -3.611 -0.880 1.00 96.31 96 GLY A O 1
ATOM 802 N N . TYR A 1 97 ? 12.164 -2.507 -2.662 1.00 97.56 97 TYR A N 1
ATOM 803 C CA . TYR A 1 97 ? 10.789 -2.360 -2.188 1.00 97.56 97 TYR A CA 1
ATOM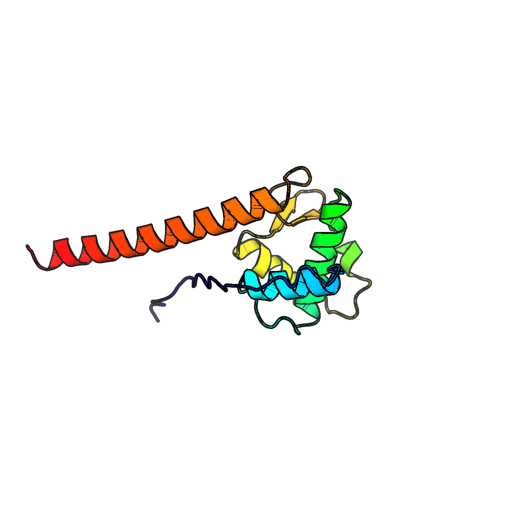 804 C C . TYR A 1 97 ? 9.835 -3.219 -3.018 1.00 97.56 97 TYR A C 1
ATOM 806 O O . TYR A 1 97 ? 10.017 -3.368 -4.224 1.00 97.56 97 TYR A O 1
ATOM 814 N N . THR A 1 98 ? 8.784 -3.743 -2.394 1.00 97.62 98 THR A N 1
ATOM 815 C CA . THR A 1 98 ? 7.687 -4.421 -3.100 1.00 97.62 98 THR A CA 1
ATOM 816 C C . THR A 1 98 ? 6.342 -3.919 -2.602 1.00 97.62 98 THR A C 1
ATOM 818 O O . THR A 1 98 ? 6.200 -3.563 -1.432 1.00 97.62 98 THR A O 1
ATOM 821 N N . LEU A 1 99 ? 5.347 -3.909 -3.489 1.00 97.00 99 LEU A N 1
ATOM 822 C CA . LEU A 1 99 ? 3.948 -3.813 -3.087 1.00 97.00 99 LEU A CA 1
ATOM 823 C C . LEU A 1 99 ? 3.522 -5.166 -2.500 1.00 97.00 99 LEU A C 1
ATOM 825 O O . LEU A 1 99 ? 3.752 -6.206 -3.124 1.00 97.00 99 LEU A O 1
ATOM 829 N N . GLY A 1 100 ? 2.931 -5.153 -1.310 1.00 95.94 100 GLY A N 1
ATOM 830 C CA . GLY A 1 100 ? 2.601 -6.365 -0.560 1.00 95.94 100 GLY A CA 1
ATOM 831 C C . GLY A 1 100 ? 3.709 -6.841 0.382 1.00 95.94 100 GLY A C 1
ATOM 832 O O . GLY A 1 100 ? 4.620 -6.081 0.725 1.00 95.94 100 GLY A O 1
ATOM 833 N N . ARG A 1 101 ? 3.615 -8.099 0.832 1.00 94.94 101 ARG A N 1
ATOM 834 C CA . ARG A 1 101 ? 4.534 -8.714 1.813 1.00 94.94 101 ARG A CA 1
ATOM 835 C C . ARG A 1 101 ? 5.727 -9.414 1.160 1.00 94.94 101 ARG A C 1
ATOM 837 O O . ARG A 1 101 ? 6.787 -9.520 1.767 1.00 94.94 101 ARG A O 1
ATOM 844 N N . SER A 1 102 ? 5.561 -9.905 -0.065 1.00 95.75 102 SER A N 1
ATOM 845 C CA . SER A 1 102 ? 6.616 -10.577 -0.837 1.00 95.75 102 SER A CA 1
ATOM 846 C C . SER A 1 102 ? 6.389 -10.410 -2.339 1.00 95.75 102 SER A C 1
ATOM 848 O O . SER A 1 102 ? 5.342 -9.911 -2.744 1.00 95.75 102 SER A O 1
ATOM 850 N N . LEU A 1 103 ? 7.327 -10.851 -3.184 1.00 95.56 103 LEU A N 1
ATOM 851 C CA . LEU A 1 103 ? 7.142 -10.861 -4.643 1.00 95.56 103 LEU A CA 1
ATOM 852 C C . LEU A 1 103 ? 6.135 -11.917 -5.114 1.00 95.56 103 LEU A C 1
ATOM 854 O O . LEU A 1 103 ? 5.331 -11.617 -5.991 1.00 95.56 103 LEU A O 1
ATOM 858 N N . LYS A 1 104 ? 6.115 -13.096 -4.483 1.00 94.94 104 LYS A N 1
ATOM 859 C CA . LYS A 1 104 ? 5.297 -14.246 -4.912 1.00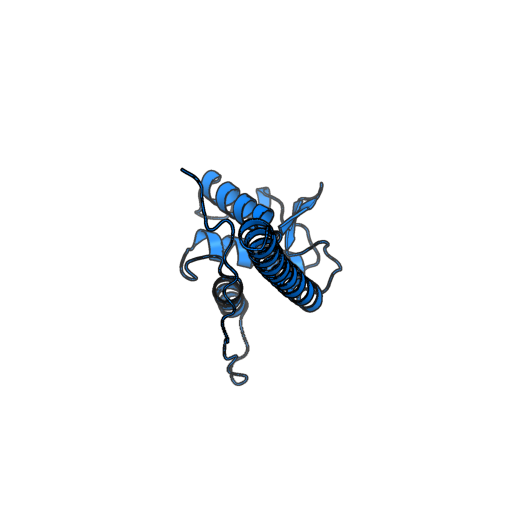 94.94 104 LYS A CA 1
ATOM 860 C C . LYS A 1 104 ? 3.835 -14.181 -4.471 1.00 94.94 104 LYS A C 1
ATOM 862 O O . LYS A 1 104 ? 2.997 -14.898 -4.997 1.00 94.94 104 LYS A O 1
ATOM 867 N N . GLU A 1 105 ? 3.524 -13.338 -3.493 1.00 95.00 105 GLU A N 1
ATOM 868 C CA . GLU A 1 105 ? 2.157 -13.165 -3.005 1.00 95.00 105 GLU A CA 1
ATOM 869 C C . GLU A 1 105 ? 1.257 -12.515 -4.075 1.00 95.00 105 GLU A C 1
ATOM 871 O O . GLU A 1 105 ? 1.564 -11.403 -4.520 1.00 95.00 105 GLU A O 1
ATOM 876 N N . PRO A 1 106 ? 0.125 -13.122 -4.466 1.00 95.19 106 PRO A N 1
ATOM 877 C CA . PRO A 1 106 ? -0.809 -12.482 -5.384 1.00 95.19 106 PRO A CA 1
ATOM 878 C C . PRO A 1 106 ? -1.391 -11.192 -4.789 1.00 95.19 106 PRO A C 1
ATOM 880 O O . PRO A 1 106 ? -1.851 -11.163 -3.649 1.00 95.19 106 PRO A O 1
ATOM 883 N N . LEU A 1 107 ? -1.425 -10.111 -5.579 1.00 94.06 107 LEU A N 1
ATOM 884 C CA . LEU A 1 107 ? -1.915 -8.809 -5.099 1.00 94.06 107 LEU A CA 1
ATOM 885 C C . LEU A 1 107 ? -3.372 -8.846 -4.627 1.00 94.06 107 LEU A C 1
ATOM 887 O O . LEU A 1 107 ? -3.721 -8.122 -3.701 1.00 94.06 107 LEU A O 1
ATOM 891 N N . LYS A 1 108 ? -4.210 -9.688 -5.241 1.00 93.44 108 LYS A N 1
ATOM 892 C CA . LYS A 1 108 ? -5.607 -9.879 -4.825 1.00 93.44 108 LYS A CA 1
ATOM 893 C C . LYS A 1 108 ? -5.708 -10.352 -3.369 1.00 93.44 108 LYS A C 1
ATOM 895 O O . LYS A 1 108 ? -6.491 -9.794 -2.606 1.00 93.44 108 LYS A O 1
ATOM 900 N N . ASP A 1 109 ? -4.860 -11.302 -2.983 1.00 95.25 109 ASP A N 1
ATOM 901 C CA . ASP A 1 109 ? -4.871 -11.915 -1.657 1.00 95.25 109 ASP A CA 1
ATOM 902 C C . ASP A 1 109 ? -4.275 -10.929 -0.649 1.00 95.25 109 ASP A C 1
ATOM 904 O O . ASP A 1 109 ? -4.847 -10.691 0.413 1.00 95.25 109 ASP A O 1
ATOM 908 N N . PHE A 1 110 ? -3.197 -10.239 -1.043 1.00 95.19 110 PHE A N 1
ATOM 909 C CA . PHE A 1 110 ? -2.629 -9.147 -0.260 1.00 95.19 110 PHE A CA 1
ATOM 910 C C . PHE A 1 110 ? -3.661 -8.055 0.058 1.00 95.19 110 PHE A C 1
ATOM 912 O O . PHE A 1 110 ? -3.805 -7.662 1.215 1.00 95.19 110 PHE A O 1
ATOM 919 N N . PHE A 1 111 ? -4.373 -7.538 -0.950 1.00 92.38 111 PHE A N 1
ATOM 920 C CA . PHE A 1 111 ? -5.351 -6.471 -0.739 1.00 92.38 111 PHE A CA 1
ATOM 921 C C . PHE A 1 111 ? -6.547 -6.947 0.087 1.00 92.38 111 PHE A C 1
ATOM 923 O O . PHE A 1 111 ? -7.018 -6.197 0.940 1.00 92.38 111 PHE A O 1
ATOM 930 N N . HIS A 1 112 ? -7.005 -8.183 -0.114 1.00 92.25 112 HIS A N 1
ATOM 931 C CA . HIS A 1 112 ? -8.047 -8.777 0.716 1.00 92.25 112 HIS A CA 1
ATOM 932 C C . HIS A 1 112 ? -7.641 -8.788 2.200 1.00 92.25 112 HIS A C 1
ATOM 934 O O . HIS A 1 112 ? -8.337 -8.215 3.043 1.00 92.25 112 HIS A O 1
ATOM 940 N N . ASP A 1 113 ? -6.467 -9.340 2.509 1.00 93.38 113 ASP A N 1
ATOM 941 C CA . ASP A 1 113 ? -5.941 -9.400 3.876 1.00 93.38 113 ASP A CA 1
ATOM 942 C C . ASP A 1 113 ? -5.692 -8.007 4.460 1.00 93.38 113 ASP A C 1
ATOM 944 O O . ASP A 1 113 ? -5.951 -7.760 5.642 1.00 93.38 113 ASP A O 1
ATOM 948 N N . TYR A 1 114 ? -5.221 -7.076 3.627 1.00 90.81 114 TYR A N 1
ATOM 949 C CA . TYR A 1 114 ? -4.997 -5.685 3.998 1.00 90.81 114 TYR A CA 1
ATOM 950 C C . TYR A 1 1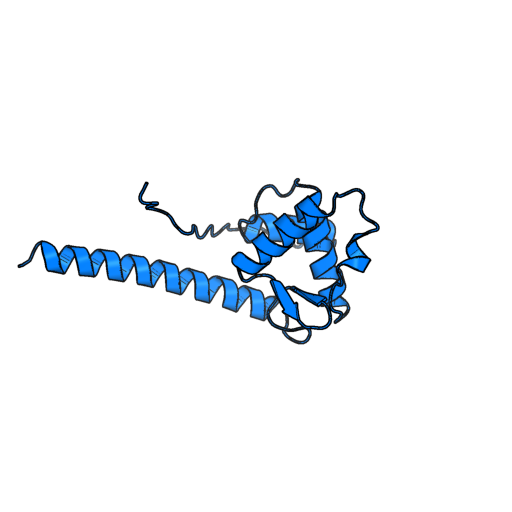14 ? -6.276 -5.017 4.510 1.00 90.81 114 TYR A C 1
ATOM 952 O O . TYR A 1 114 ? -6.274 -4.420 5.591 1.00 90.81 114 TYR A O 1
ATOM 960 N N . TYR A 1 115 ? -7.370 -5.116 3.750 1.00 87.81 115 TYR A N 1
ATOM 961 C CA . TYR A 1 115 ? -8.649 -4.528 4.143 1.00 87.81 115 TYR A CA 1
ATOM 962 C C . TYR A 1 115 ? -9.243 -5.229 5.355 1.00 87.81 115 TYR A C 1
ATOM 964 O O . TYR A 1 115 ? -9.654 -4.543 6.292 1.00 87.81 115 TYR A O 1
ATOM 972 N N . LYS A 1 116 ? -9.224 -6.566 5.370 1.00 90.81 116 LYS A N 1
ATOM 973 C CA . LYS A 1 116 ? -9.721 -7.364 6.492 1.00 90.81 116 LYS A CA 1
ATOM 974 C C . LYS A 1 116 ? -9.040 -6.963 7.801 1.00 90.81 116 LYS A C 1
ATOM 976 O O . LYS A 1 116 ? -9.712 -6.532 8.731 1.00 90.81 116 LYS A O 1
ATOM 981 N N . THR A 1 117 ? -7.706 -6.957 7.818 1.00 90.19 117 THR A N 1
ATOM 982 C CA . THR A 1 117 ? -6.912 -6.594 9.005 1.00 90.19 117 THR A CA 1
ATOM 983 C C . THR A 1 117 ? -7.205 -5.172 9.481 1.00 90.19 117 THR A C 1
ATOM 985 O O . THR A 1 117 ? -7.235 -4.895 10.680 1.00 90.19 117 THR A O 1
ATOM 988 N N . ARG A 1 118 ? -7.371 -4.218 8.555 1.00 86.19 118 ARG A N 1
ATOM 989 C CA . ARG A 1 118 ? -7.709 -2.842 8.937 1.00 86.19 118 ARG A CA 1
ATOM 990 C C . ARG A 1 118 ? -9.098 -2.781 9.554 1.00 86.19 118 ARG A C 1
ATOM 992 O O . ARG A 1 118 ? -9.239 -2.163 10.603 1.00 86.19 118 ARG A O 1
ATOM 999 N N . MET A 1 119 ? -10.083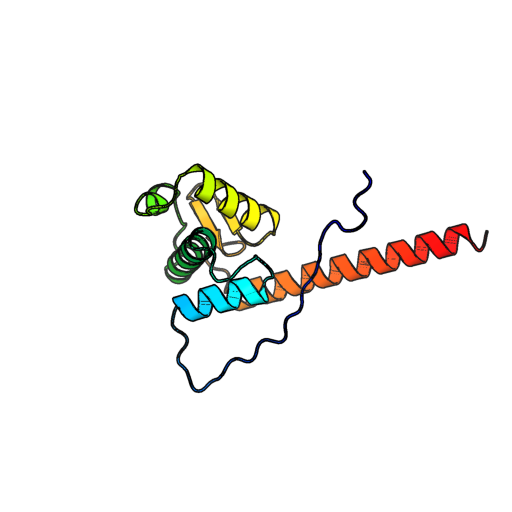 -3.407 8.916 1.00 88.12 119 MET A N 1
ATOM 1000 C CA . MET A 1 119 ? -11.468 -3.419 9.376 1.00 88.12 119 MET A CA 1
ATOM 1001 C C . MET A 1 119 ? -11.584 -4.028 10.773 1.00 88.12 119 MET A C 1
ATOM 1003 O O . MET A 1 119 ? -12.150 -3.391 11.655 1.00 88.12 119 MET A O 1
ATOM 1007 N N . GLU A 1 120 ? -10.957 -5.182 10.998 1.00 90.38 120 GLU A N 1
ATOM 1008 C CA . GLU A 1 120 ? -10.898 -5.840 12.309 1.00 90.38 120 GLU A CA 1
ATOM 1009 C C . GLU A 1 120 ? -10.314 -4.905 13.376 1.00 90.38 120 GLU A C 1
ATOM 1011 O O . GLU A 1 120 ? -10.945 -4.666 14.400 1.00 90.38 120 GLU A O 1
ATOM 1016 N N . LYS A 1 121 ? -9.180 -4.247 13.098 1.00 87.06 121 LYS A N 1
ATOM 1017 C CA . LYS A 1 121 ? -8.586 -3.275 14.035 1.00 87.06 121 LYS A CA 1
ATOM 1018 C C . LYS A 1 121 ? -9.490 -2.084 14.341 1.00 87.06 121 LYS A C 1
ATOM 1020 O O . LYS A 1 121 ? -9.434 -1.548 15.446 1.00 87.06 121 LYS A O 1
ATOM 1025 N N . ALA A 1 122 ? -10.259 -1.601 13.367 1.00 85.81 122 ALA A N 1
ATOM 1026 C CA . ALA A 1 122 ? -11.201 -0.514 13.615 1.00 85.81 122 ALA A CA 1
ATOM 1027 C C . ALA A 1 122 ? -12.347 -0.973 14.520 1.00 85.81 122 ALA A C 1
ATOM 1029 O O . ALA A 1 122 ? -12.673 -0.256 15.463 1.00 85.81 122 ALA A O 1
ATOM 1030 N N . LEU A 1 123 ? -12.894 -2.166 14.279 1.00 89.31 123 LEU A N 1
ATOM 1031 C CA . LEU A 1 123 ? -13.940 -2.756 15.113 1.00 89.31 123 LEU A CA 1
ATOM 1032 C C . LEU A 1 123 ? -13.447 -3.004 16.544 1.00 89.31 123 LEU A C 1
ATOM 1034 O O . LEU A 1 123 ? -14.084 -2.532 17.479 1.00 89.31 123 LEU A O 1
ATOM 1038 N N . GLU A 1 124 ? -12.259 -3.590 16.721 1.00 91.31 124 GLU A N 1
ATOM 1039 C CA . GLU A 1 124 ? -11.650 -3.779 18.048 1.00 91.31 124 GLU A CA 1
ATOM 1040 C C . GLU A 1 124 ? -11.509 -2.462 18.829 1.00 91.31 124 GLU A C 1
ATOM 1042 O O . GLU A 1 124 ? -11.641 -2.430 20.052 1.00 91.31 124 GLU A O 1
ATOM 1047 N N . ASN A 1 125 ? -11.199 -1.352 18.148 1.00 86.94 125 ASN A N 1
ATOM 1048 C CA . ASN A 1 125 ? -11.096 -0.046 18.804 1.00 86.94 125 ASN A CA 1
ATOM 1049 C C . ASN A 1 125 ? -12.467 0.489 19.236 1.00 86.94 125 ASN A C 1
ATOM 1051 O O . ASN A 1 125 ? -12.552 1.139 20.278 1.00 86.94 125 ASN A O 1
ATOM 1055 N N . VAL A 1 126 ? -13.520 0.224 18.457 1.00 88.31 126 VAL A N 1
ATOM 1056 C CA . VAL A 1 126 ? -14.901 0.567 18.824 1.00 88.31 126 VAL A CA 1
ATOM 1057 C C . VAL A 1 126 ? -15.337 -0.253 20.035 1.00 88.31 126 VAL A C 1
ATOM 1059 O O . VAL A 1 126 ? -15.815 0.326 21.006 1.00 88.31 126 VAL A O 1
ATOM 1062 N N . GLU A 1 127 ? -15.100 -1.564 20.024 1.00 91.62 127 GLU A N 1
ATOM 1063 C CA . GLU A 1 127 ? -15.405 -2.458 21.148 1.00 91.62 127 GLU A CA 1
ATOM 1064 C C . GLU A 1 127 ? -14.708 -1.996 22.431 1.00 91.62 127 GLU A C 1
ATOM 1066 O O . GLU A 1 127 ? -15.369 -1.718 23.429 1.00 91.62 127 GLU A O 1
ATOM 1071 N N . LYS A 1 128 ? -13.389 -1.763 22.378 1.00 90.25 128 LYS A N 1
ATOM 1072 C CA . LYS A 1 128 ? -12.618 -1.243 23.523 1.00 90.25 128 LYS A CA 1
ATOM 1073 C C . LYS A 1 128 ? -13.150 0.095 24.038 1.00 90.25 128 LYS A C 1
ATOM 1075 O O . LYS A 1 128 ? -13.121 0.343 25.244 1.00 90.25 128 LYS A O 1
ATOM 1080 N N . ALA A 1 129 ? -13.603 0.975 23.145 1.00 88.44 129 ALA A N 1
ATOM 1081 C CA . ALA A 1 129 ? -14.178 2.258 23.535 1.00 88.44 129 ALA A CA 1
ATOM 1082 C C . ALA A 1 129 ? -15.521 2.081 24.263 1.00 88.44 129 ALA A C 1
ATOM 1084 O O . ALA A 1 129 ? -15.738 2.720 25.294 1.00 88.44 129 ALA A O 1
ATOM 1085 N N . LEU A 1 130 ? -16.390 1.195 23.765 1.00 92.50 130 LEU A N 1
ATOM 1086 C CA . LEU A 1 130 ? -17.672 0.868 24.393 1.00 92.50 130 LEU A CA 1
ATOM 1087 C C . LEU A 1 130 ? -17.479 0.188 25.754 1.00 92.50 130 LEU A C 1
ATOM 1089 O O . LEU A 1 130 ? -18.104 0.598 26.733 1.00 92.50 130 LEU A O 1
ATOM 1093 N N . ASP A 1 131 ? -16.563 -0.776 25.845 1.00 92.69 131 ASP A N 1
ATOM 1094 C CA . ASP A 1 131 ? -16.237 -1.471 27.093 1.00 92.69 131 ASP A CA 1
ATOM 1095 C C . ASP A 1 131 ? -15.679 -0.506 28.144 1.00 92.69 131 ASP A C 1
ATOM 1097 O O . ASP A 1 131 ? -16.126 -0.503 29.294 1.00 92.69 131 ASP A O 1
ATOM 1101 N N . SER A 1 132 ? -14.760 0.381 27.741 1.00 89.75 132 SER A N 1
ATOM 1102 C CA . SER A 1 132 ? -14.204 1.406 28.631 1.00 89.75 132 SER A CA 1
ATOM 1103 C C . SER A 1 132 ? -15.244 2.429 29.093 1.00 89.75 132 SER A C 1
ATOM 1105 O O . SER A 1 132 ? -15.047 3.045 30.146 1.00 89.75 132 SER A O 1
ATOM 1107 N N . PHE A 1 133 ? -16.291 2.683 28.307 1.00 88.75 133 PHE A N 1
ATOM 1108 C CA . PHE A 1 133 ? -17.397 3.543 28.721 1.00 88.75 133 PHE A CA 1
ATOM 1109 C C . PHE A 1 133 ? -18.279 2.814 29.737 1.00 88.75 133 PHE A C 1
ATOM 1111 O O . PHE A 1 133 ? -18.500 3.321 30.836 1.00 88.75 133 PHE A O 1
ATOM 1118 N N . LYS A 1 134 ? -18.687 1.576 29.425 1.00 85.00 134 LYS A N 1
ATOM 1119 C CA . LYS A 1 134 ? -19.509 0.734 30.302 1.00 85.00 134 LYS A CA 1
ATOM 1120 C C . LYS A 1 134 ? -18.888 0.568 31.692 1.00 85.00 134 LYS A C 1
ATOM 1122 O O . LYS A 1 134 ? -19.584 0.731 32.691 1.00 85.00 134 LYS A O 1
ATOM 1127 N N . SER A 1 135 ? -17.581 0.311 31.766 1.00 81.31 135 SER A N 1
ATOM 1128 C CA . SER A 1 135 ? -16.866 0.133 33.036 1.00 81.31 135 SER A CA 1
ATOM 1129 C C . SER A 1 135 ? -16.772 1.403 33.890 1.00 81.31 135 SER A C 1
ATOM 1131 O O . SER A 1 135 ? -16.471 1.306 35.071 1.00 81.31 135 SER A O 1
ATOM 1133 N N . LYS A 1 136 ? -16.964 2.594 33.309 1.00 73.69 136 LYS A N 1
ATOM 1134 C CA . LYS A 1 136 ? -16.897 3.881 34.024 1.00 73.69 136 LYS A CA 1
ATOM 1135 C C . LYS A 1 136 ? -18.251 4.394 34.505 1.00 73.69 136 LYS A C 1
ATOM 1137 O O . LYS A 1 136 ? -18.272 5.276 35.351 1.00 73.69 136 LYS A O 1
ATOM 1142 N N . THR A 1 137 ? -19.347 3.933 33.907 1.00 67.50 137 THR A N 1
ATOM 1143 C CA . THR A 1 137 ? -20.702 4.457 34.168 1.00 67.50 137 THR A CA 1
ATOM 1144 C C . THR A 1 137 ? -21.564 3.481 34.976 1.00 67.50 137 THR A C 1
ATOM 1146 O O . THR A 1 137 ? -22.559 3.898 35.555 1.00 67.50 137 THR A O 1
ATOM 1149 N N . LEU A 1 138 ? -21.211 2.190 35.012 1.00 59.59 138 LEU A N 1
ATOM 1150 C CA . LEU A 1 138 ? -21.942 1.148 35.755 1.00 59.59 138 LEU A CA 1
ATOM 1151 C C . LEU A 1 138 ? -21.209 0.653 37.021 1.00 59.59 138 LEU A C 1
ATOM 1153 O O . LEU A 1 138 ? -21.586 -0.378 37.576 1.00 59.59 138 LEU A O 1
ATOM 1157 N N . LEU A 1 139 ? -20.176 1.379 37.456 1.00 49.75 139 LEU A N 1
ATOM 1158 C CA . LEU A 1 139 ? -19.550 1.310 38.782 1.00 49.75 139 LEU A CA 1
ATOM 1159 C C . LEU A 1 139 ? -19.756 2.662 39.467 1.00 49.75 139 LEU A C 1
ATOM 1161 O O . LEU A 1 139 ? -19.946 2.658 40.701 1.00 49.75 139 LEU A O 1
#

Mean predicted aligned error: 6.52 Å

Radius of gyration: 18.03 Å; Cα contacts (8 Å, |Δi|>4): 111; chains: 1; bounding box: 40×32×60 Å

Foldseek 3Di:
DDDPDPDDDDQDPDDDPPVDDDDLLNVLLVCCVRRVVDHSPPPLSSVLSSQQVVCLVVLHADALVNVPPDPDDPVSNVVNQVSCVVLVQWDADPRHIHGADHSPDDVVVRVVVSSVVVVVVVVVVVVVVVVVVCVVPVD